Protein AF-A0A8T4I4M0-F1 (afdb_monomer_lite)

Secondary structure (DSSP, 8-state):
--EEEEEESSHHHHHHHHTTHHHHS-HHHHHHTT-EE-SSEEEETTTTEEEEEEES-HHHHTT---SEEEE--GGGPPP-

Foldseek 3Di:
DAEEEEEEQDLVVCLVVLVCVVVVDDPVNCVVQVWDRDSAWIATNVRPHIYGYDYPDCVVCPPDDHPYYDYPPCVPHDDD

Sequence (80 aa):
AAWVQIAAVSQDQTRNTMTLFPSILSKRAIEEYRIDLGKEIISADKGRARIEAVTSSPRALEGGRPTAVNLGETHHWLES

Structure (mmCIF, N/CA/C/O backbone):
data_AF-A0A8T4I4M0-F1
#
_entry.id   AF-A0A8T4I4M0-F1
#
loop_
_atom_site.group_PDB
_atom_site.id
_atom_site.type_symbol
_atom_site.label_atom_id
_atom_site.label_alt_id
_atom_site.label_comp_id
_atom_site.label_asym_id
_atom_site.label_entity_id
_atom_site.label_seq_id
_atom_site.pdbx_PDB_ins_code
_atom_site.Cartn_x
_atom_site.Cartn_y
_atom_site.Cartn_z
_atom_site.occupancy
_atom_site.B_iso_or_equiv
_atom_site.auth_seq_id
_atom_site.auth_comp_id
_atom_site.auth_asym_id
_atom_site.auth_atom_id
_atom_site.pdbx_PDB_model_num
ATOM 1 N N . ALA A 1 1 ? -7.176 -13.096 3.645 1.00 83.62 1 ALA A N 1
ATOM 2 C CA . ALA A 1 1 ? -7.405 -11.796 4.304 1.00 83.62 1 ALA A CA 1
ATOM 3 C C . ALA A 1 1 ? -7.184 -10.688 3.275 1.00 83.62 1 ALA A C 1
ATOM 5 O O . ALA A 1 1 ? -6.546 -10.970 2.266 1.00 83.62 1 ALA A O 1
ATOM 6 N N . ALA A 1 2 ? -7.782 -9.506 3.449 1.00 94.44 2 ALA A N 1
ATOM 7 C CA . ALA A 1 2 ? -7.823 -8.490 2.393 1.00 94.44 2 ALA A CA 1
ATOM 8 C C . ALA A 1 2 ? -6.427 -7.917 2.096 1.00 94.44 2 ALA A C 1
ATOM 10 O O . ALA A 1 2 ? -5.785 -7.358 2.980 1.00 94.44 2 ALA A O 1
ATOM 11 N N . TRP A 1 3 ? -5.969 -8.036 0.853 1.00 96.81 3 TRP A N 1
ATOM 12 C CA . TRP A 1 3 ? -4.727 -7.427 0.378 1.00 96.81 3 TRP A CA 1
ATOM 13 C C . TRP A 1 3 ? -5.016 -6.672 -0.912 1.00 96.81 3 TRP A C 1
ATOM 15 O O . TRP A 1 3 ? -5.309 -7.278 -1.942 1.00 96.81 3 TRP A O 1
ATOM 25 N N . VAL A 1 4 ? -4.968 -5.346 -0.834 1.00 97.31 4 VAL A N 1
ATOM 26 C CA . VAL A 1 4 ? -5.190 -4.451 -1.969 1.00 97.31 4 VAL A CA 1
ATOM 27 C C . VAL A 1 4 ? -3.862 -3.843 -2.390 1.00 97.31 4 VAL A C 1
ATOM 29 O O . VAL A 1 4 ? -3.106 -3.370 -1.543 1.00 97.31 4 VAL A O 1
ATOM 32 N N . GLN A 1 5 ? -3.591 -3.831 -3.689 1.00 97.00 5 GLN A N 1
ATOM 33 C CA . GLN A 1 5 ? -2.438 -3.136 -4.255 1.00 97.00 5 GLN A CA 1
ATOM 34 C C . GLN A 1 5 ? -2.883 -1.920 -5.063 1.00 97.00 5 GLN A C 1
ATOM 36 O O . GLN A 1 5 ? -3.835 -2.001 -5.840 1.00 97.00 5 GLN A O 1
ATOM 41 N N . ILE A 1 6 ? -2.183 -0.804 -4.880 1.00 97.25 6 ILE A N 1
ATOM 42 C CA . ILE A 1 6 ? -2.306 0.407 -5.690 1.00 97.25 6 ILE A CA 1
ATOM 43 C C . ILE A 1 6 ? -1.063 0.475 -6.571 1.00 97.25 6 ILE A C 1
ATOM 45 O O . ILE A 1 6 ? 0.020 0.795 -6.082 1.00 97.25 6 ILE A O 1
ATOM 49 N N . ALA A 1 7 ? -1.214 0.125 -7.846 1.00 96.31 7 ALA A N 1
ATOM 50 C CA . ALA A 1 7 ? -0.117 0.051 -8.801 1.00 96.31 7 ALA A CA 1
ATOM 51 C C . ALA A 1 7 ? -0.083 1.292 -9.697 1.00 96.31 7 ALA A C 1
ATOM 53 O O . ALA A 1 7 ? -1.110 1.703 -10.236 1.00 96.31 7 ALA A O 1
ATOM 54 N N . ALA A 1 8 ? 1.104 1.860 -9.893 1.00 95.69 8 ALA A N 1
ATOM 55 C CA . ALA A 1 8 ? 1.348 2.949 -10.841 1.00 95.69 8 ALA A CA 1
ATOM 56 C C . ALA A 1 8 ? 2.736 2.805 -11.490 1.00 95.69 8 ALA A C 1
ATOM 58 O O . ALA A 1 8 ? 3.480 1.875 -11.175 1.00 95.69 8 ALA A O 1
ATOM 59 N N . VAL A 1 9 ? 3.116 3.710 -12.398 1.00 93.75 9 VAL A N 1
ATOM 60 C CA . VAL A 1 9 ? 4.444 3.674 -13.046 1.00 93.75 9 VAL A CA 1
ATOM 61 C C . VAL A 1 9 ? 5.558 3.892 -12.020 1.00 93.75 9 VAL A C 1
ATOM 63 O O . VAL A 1 9 ? 6.586 3.218 -12.062 1.00 93.75 9 VAL A O 1
ATOM 66 N N . SER A 1 10 ? 5.339 4.788 -11.056 1.00 91.69 10 SER A N 1
ATOM 67 C CA . SER A 1 10 ? 6.275 5.059 -9.963 1.00 91.69 10 SER A CA 1
ATOM 68 C C . SER A 1 10 ? 5.591 5.016 -8.599 1.00 91.69 10 SER A C 1
ATOM 70 O O . SER A 1 10 ? 4.384 5.232 -8.470 1.00 91.69 10 SER A O 1
ATOM 72 N N . GLN A 1 11 ? 6.380 4.781 -7.549 1.00 89.19 11 GLN A N 1
ATOM 73 C CA . GLN A 1 11 ? 5.875 4.794 -6.177 1.00 89.19 11 GLN A CA 1
ATOM 74 C C . GLN A 1 11 ? 5.337 6.183 -5.794 1.00 89.19 11 GLN A C 1
ATOM 76 O O . GLN A 1 11 ? 4.314 6.287 -5.122 1.00 89.19 11 GLN A O 1
ATOM 81 N N . ASP A 1 12 ? 5.941 7.265 -6.289 1.00 91.12 12 ASP A N 1
ATOM 82 C CA . ASP A 1 12 ? 5.444 8.616 -6.016 1.00 91.12 12 ASP A CA 1
ATOM 83 C C . ASP A 1 12 ? 4.065 8.885 -6.630 1.00 91.12 12 ASP A C 1
ATOM 85 O O . ASP A 1 12 ? 3.259 9.570 -6.004 1.00 91.12 12 ASP A O 1
ATOM 89 N N . GLN A 1 13 ? 3.728 8.297 -7.783 1.00 92.00 13 GLN A 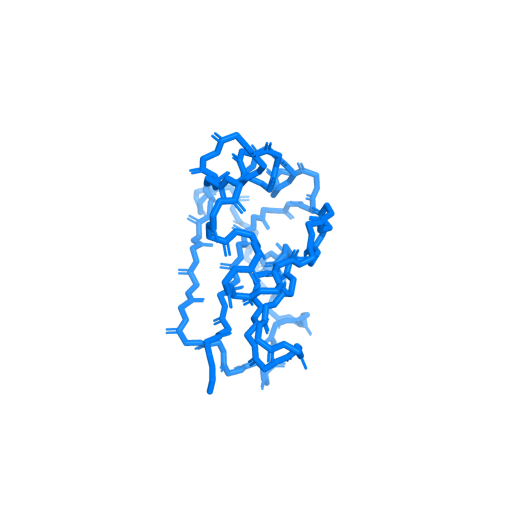N 1
ATOM 90 C CA . GLN A 1 13 ? 2.366 8.401 -8.321 1.00 92.00 13 GLN A CA 1
ATOM 91 C C . GLN A 1 13 ? 1.333 7.749 -7.392 1.00 92.00 13 GLN A C 1
ATOM 93 O O . GLN A 1 13 ? 0.254 8.303 -7.173 1.00 92.00 13 GLN A O 1
ATOM 98 N N . THR A 1 14 ? 1.670 6.610 -6.778 1.00 93.31 14 THR A N 1
ATOM 99 C CA . THR A 1 14 ? 0.763 5.951 -5.823 1.00 93.31 14 THR A CA 1
ATOM 100 C C . THR A 1 14 ? 0.513 6.808 -4.580 1.00 93.31 14 THR A C 1
ATOM 102 O O . THR A 1 14 ? -0.579 6.752 -4.012 1.00 93.31 14 THR A O 1
ATOM 105 N N . ARG A 1 15 ? 1.465 7.680 -4.198 1.00 91.81 15 ARG A N 1
ATOM 106 C CA . ARG A 1 15 ? 1.345 8.590 -3.048 1.00 91.81 15 ARG A CA 1
ATOM 107 C C . ARG A 1 15 ? 0.098 9.463 -3.144 1.00 91.81 15 ARG A C 1
ATOM 109 O O . ARG A 1 15 ? -0.559 9.649 -2.128 1.00 91.81 15 ARG A O 1
ATOM 116 N N . ASN A 1 16 ? -0.255 9.937 -4.340 1.00 90.19 16 ASN A N 1
ATOM 117 C CA . ASN A 1 16 ? -1.450 10.759 -4.559 1.00 90.19 16 ASN A CA 1
ATOM 118 C C . ASN A 1 16 ? -2.738 10.033 -4.164 1.00 90.19 16 ASN A C 1
ATOM 120 O O . ASN A 1 16 ? -3.666 10.663 -3.676 1.00 90.19 16 ASN A O 1
ATOM 124 N N . THR A 1 17 ? -2.787 8.714 -4.357 1.00 93.25 17 THR A N 1
ATOM 125 C CA . THR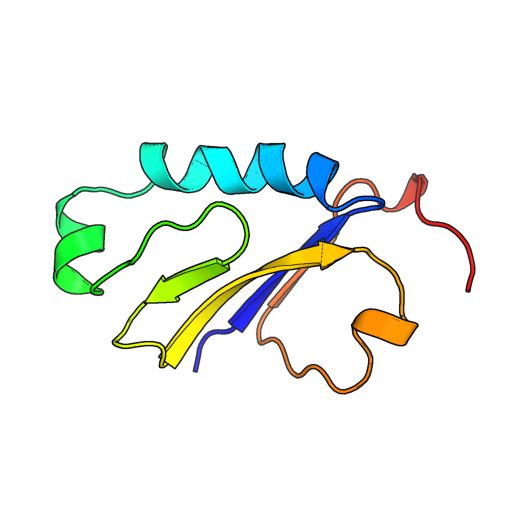 A 1 17 ? -3.917 7.892 -3.909 1.00 93.25 17 THR A CA 1
ATOM 126 C C . THR A 1 17 ? -3.798 7.587 -2.418 1.00 93.25 17 THR A C 1
ATOM 128 O O . THR A 1 17 ? -4.771 7.708 -1.676 1.00 93.25 17 THR A O 1
ATOM 131 N N . MET A 1 18 ? -2.597 7.237 -1.950 1.00 95.88 18 MET A N 1
ATOM 132 C CA . MET A 1 18 ? -2.369 6.855 -0.554 1.00 95.88 18 MET A CA 1
ATOM 133 C C . MET A 1 18 ? -2.666 7.994 0.435 1.00 95.88 18 MET A C 1
ATOM 135 O O . MET A 1 18 ? -3.193 7.750 1.520 1.00 95.88 18 MET A O 1
ATOM 139 N N . THR A 1 19 ? -2.398 9.249 0.062 1.00 94.56 19 THR A N 1
ATOM 140 C CA . THR A 1 19 ? -2.680 10.433 0.893 1.00 94.56 19 THR A CA 1
ATOM 141 C C . THR A 1 19 ? -4.168 10.734 1.058 1.00 94.56 19 THR A C 1
ATOM 143 O O . THR A 1 19 ? -4.519 11.517 1.941 1.00 94.56 19 THR A O 1
ATOM 146 N N . LEU A 1 20 ? -5.048 10.111 0.268 1.00 94.38 20 LEU A N 1
ATOM 147 C CA . LEU A 1 20 ? -6.498 10.285 0.386 1.00 94.38 20 LEU A CA 1
ATOM 148 C C . LEU A 1 20 ? -7.104 9.417 1.494 1.00 94.38 20 LEU A C 1
ATOM 150 O O . LEU A 1 20 ? -8.113 9.794 2.083 1.00 94.38 20 LEU A O 1
ATOM 154 N N . PHE A 1 21 ? -6.505 8.270 1.829 1.00 95.44 21 PHE A N 1
ATOM 155 C CA . PHE A 1 21 ? -7.085 7.367 2.832 1.00 95.44 21 PHE A CA 1
ATOM 156 C C . PHE A 1 21 ? -7.322 8.020 4.204 1.00 95.44 21 PHE A C 1
ATOM 158 O O . PHE A 1 21 ? -8.407 7.818 4.753 1.00 95.44 21 PHE A O 1
ATOM 165 N N . PRO A 1 22 ? -6.402 8.836 4.760 1.00 94.06 22 PRO A N 1
ATOM 166 C CA . PRO A 1 22 ? -6.635 9.502 6.040 1.00 94.06 22 PRO A CA 1
ATOM 167 C C . PRO A 1 22 ? -7.869 10.413 6.069 1.00 94.06 22 PRO A C 1
ATOM 169 O O . PRO A 1 22 ? -8.474 10.559 7.127 1.00 94.06 22 PRO A O 1
ATOM 172 N N . SER A 1 23 ? -8.247 11.034 4.944 1.00 94.81 23 SER A N 1
ATOM 173 C CA . SER A 1 23 ? -9.412 11.930 4.890 1.00 94.81 23 SER A CA 1
ATOM 174 C C . SER A 1 23 ? -10.727 11.189 4.640 1.00 94.81 23 SER A C 1
ATOM 176 O O . SER A 1 23 ? -11.782 11.664 5.053 1.00 94.81 23 SER A O 1
ATOM 178 N N . ILE A 1 24 ? -10.673 10.020 3.996 1.00 95.62 24 ILE A N 1
ATOM 179 C CA . ILE A 1 24 ? -11.853 9.205 3.673 1.00 95.62 24 ILE A CA 1
ATOM 180 C C . ILE A 1 24 ? -12.237 8.288 4.848 1.00 95.62 24 ILE A C 1
ATOM 182 O O . ILE A 1 24 ? -13.410 7.956 5.033 1.00 95.62 24 ILE A O 1
ATOM 186 N N . LEU A 1 25 ? -11.268 7.873 5.668 1.00 96.12 25 LEU A N 1
ATOM 187 C CA . LEU A 1 25 ? -11.501 6.967 6.790 1.00 96.12 25 LEU A CA 1
ATOM 188 C C . LEU A 1 25 ? -12.000 7.717 8.030 1.00 96.12 25 LEU A C 1
ATOM 190 O O . LEU A 1 25 ? -11.325 8.571 8.598 1.00 96.12 25 LEU A O 1
ATOM 194 N N . SER A 1 26 ? -13.191 7.345 8.503 1.00 97.44 26 SER A N 1
ATOM 195 C CA . SER A 1 26 ? -13.719 7.878 9.762 1.00 97.44 26 SER A CA 1
ATOM 196 C C . SER A 1 26 ? -12.872 7.435 10.964 1.00 97.44 26 SER A C 1
ATOM 198 O O . SER A 1 26 ? -12.367 6.312 10.994 1.00 97.44 26 SER A O 1
ATOM 200 N N . LYS A 1 27 ? -12.812 8.267 12.015 1.00 97.12 27 LYS A N 1
ATOM 201 C CA . LYS A 1 27 ? -12.156 7.909 13.289 1.00 97.12 27 LYS A CA 1
ATOM 202 C C . LYS A 1 27 ? -12.673 6.583 13.862 1.00 97.12 27 LYS A C 1
ATOM 204 O O . LYS A 1 27 ? -11.882 5.771 14.322 1.00 97.12 27 LYS A O 1
ATOM 209 N N . ARG A 1 28 ? -13.989 6.344 13.758 1.00 98.06 28 ARG A N 1
ATOM 210 C CA . ARG A 1 28 ? -14.625 5.091 14.191 1.00 98.06 28 ARG A CA 1
ATOM 211 C C . ARG A 1 28 ? -14.061 3.881 13.447 1.00 98.06 28 ARG A C 1
ATOM 213 O O . ARG A 1 28 ? -13.738 2.888 14.080 1.00 98.06 28 ARG A O 1
ATOM 220 N N . ALA A 1 29 ? -13.911 3.973 12.125 1.00 97.12 29 ALA A N 1
ATOM 221 C CA . ALA A 1 29 ? -13.351 2.885 11.324 1.00 97.12 29 ALA A CA 1
ATOM 222 C C . ALA A 1 29 ? -11.878 2.617 11.673 1.00 97.12 29 ALA A C 1
ATOM 224 O O . ALA A 1 29 ? -11.473 1.461 11.770 1.00 97.12 29 ALA A O 1
ATOM 225 N N . ILE A 1 30 ? -11.089 3.672 11.895 1.00 97.75 30 ILE A N 1
ATOM 226 C CA . ILE A 1 30 ? -9.684 3.537 12.298 1.00 97.75 30 ILE A CA 1
ATOM 227 C C . ILE A 1 30 ? -9.573 2.745 13.606 1.00 97.75 30 ILE A C 1
ATOM 229 O O . ILE A 1 30 ? -8.765 1.824 13.694 1.00 97.75 30 ILE A O 1
ATOM 233 N N . GLU A 1 31 ? -10.412 3.053 14.594 1.00 97.75 31 GLU A N 1
ATOM 234 C CA . GLU A 1 31 ? -10.419 2.359 15.883 1.00 97.75 31 GLU A CA 1
ATOM 235 C C . GLU A 1 31 ? -10.951 0.920 15.776 1.00 97.75 31 GLU A C 1
ATOM 237 O O . GLU A 1 31 ? -10.287 -0.022 16.213 1.00 97.75 31 GLU A O 1
ATOM 242 N N . GLU A 1 32 ? -12.112 0.735 15.143 1.00 97.75 32 GLU A N 1
ATOM 243 C CA . GLU A 1 32 ? -12.792 -0.560 15.010 1.00 97.75 32 GLU A CA 1
ATOM 244 C C . GLU A 1 32 ? -11.922 -1.595 14.286 1.00 97.75 32 GLU A C 1
ATOM 246 O O . GLU A 1 32 ? -11.737 -2.719 14.765 1.00 97.75 32 GLU A O 1
ATOM 251 N N . TYR A 1 33 ? -11.326 -1.196 13.160 1.00 96.81 33 TYR A N 1
ATOM 252 C CA . TYR A 1 33 ? -10.490 -2.071 12.340 1.00 96.81 33 TYR A CA 1
ATOM 253 C C . TYR A 1 33 ? -9.004 -1.998 12.698 1.00 96.81 33 TYR A C 1
ATOM 255 O O . TYR A 1 33 ? -8.206 -2.712 12.089 1.00 96.81 33 TYR A O 1
ATOM 263 N N . ARG A 1 34 ? -8.625 -1.194 13.703 1.00 97.44 34 ARG A N 1
ATOM 264 C CA . ARG A 1 34 ? -7.234 -0.994 14.147 1.00 97.44 34 ARG A CA 1
ATOM 265 C C . ARG A 1 34 ? -6.323 -0.626 12.976 1.00 97.44 34 ARG A C 1
ATOM 267 O O . ARG A 1 34 ? -5.329 -1.306 12.719 1.00 97.44 34 ARG A O 1
ATOM 274 N N . ILE A 1 35 ? -6.738 0.388 12.225 1.00 97.88 35 ILE A N 1
ATOM 275 C CA . ILE A 1 35 ? -6.050 0.829 11.015 1.00 97.88 35 ILE A CA 1
ATOM 276 C C . ILE A 1 35 ? -4.804 1.617 11.411 1.00 97.88 35 ILE A C 1
ATOM 278 O O . ILE A 1 35 ? -4.897 2.602 12.140 1.00 97.88 35 ILE A O 1
ATOM 282 N N . ASP A 1 36 ? -3.659 1.207 10.881 1.00 97.38 36 ASP A N 1
ATOM 283 C CA . ASP A 1 36 ? -2.416 1.966 10.930 1.00 97.38 36 ASP A CA 1
ATOM 284 C C . ASP A 1 36 ? -2.175 2.632 9.572 1.00 97.38 36 ASP A C 1
ATOM 286 O O . ASP A 1 36 ? -2.031 1.959 8.545 1.00 97.38 36 ASP A O 1
ATOM 290 N N . LEU A 1 37 ? -2.198 3.966 9.562 1.00 96.00 37 LEU A N 1
ATOM 291 C CA . LEU A 1 37 ? -2.105 4.784 8.358 1.00 96.00 37 LEU A CA 1
ATOM 292 C C . LEU A 1 37 ? -0.639 5.049 8.004 1.00 96.00 37 LEU A C 1
ATOM 294 O O . LEU A 1 37 ? -0.039 6.016 8.476 1.00 96.00 37 LEU A O 1
ATOM 298 N N . GLY A 1 38 ? -0.078 4.233 7.116 1.00 94.50 38 GLY A N 1
ATOM 299 C CA . GLY A 1 38 ? 1.215 4.500 6.491 1.00 94.50 38 GLY A CA 1
ATOM 300 C C . GLY A 1 38 ? 1.089 5.102 5.091 1.00 94.50 38 GLY A C 1
ATOM 301 O O . GLY A 1 38 ? 0.060 5.011 4.422 1.00 94.50 38 GLY A O 1
ATOM 302 N N . LYS A 1 39 ? 2.175 5.733 4.632 1.00 89.62 39 LYS A N 1
ATOM 303 C CA . LYS A 1 39 ? 2.252 6.351 3.295 1.00 89.62 39 LYS A CA 1
ATOM 304 C C . LYS A 1 39 ? 2.391 5.326 2.168 1.00 89.62 39 LYS A C 1
ATOM 306 O O . LYS A 1 39 ? 1.958 5.601 1.056 1.00 89.62 39 LYS A O 1
ATOM 311 N N . GLU A 1 40 ? 3.006 4.183 2.457 1.00 94.62 40 GLU A N 1
ATOM 312 C CA . GLU A 1 40 ? 3.251 3.105 1.488 1.00 94.62 40 GLU A CA 1
ATOM 313 C C . GLU A 1 40 ? 2.452 1.848 1.822 1.00 94.62 40 GLU A C 1
ATOM 315 O O . GLU A 1 40 ? 1.989 1.152 0.925 1.00 94.62 40 GLU A O 1
ATOM 320 N N . ILE A 1 41 ? 2.239 1.581 3.110 1.00 96.62 41 ILE A N 1
ATOM 321 C CA . ILE A 1 41 ? 1.440 0.457 3.584 1.00 96.62 41 ILE A CA 1
ATOM 322 C C . ILE A 1 41 ? 0.455 0.979 4.617 1.00 96.62 41 ILE A C 1
ATOM 324 O O . ILE A 1 41 ? 0.853 1.585 5.607 1.00 96.62 41 ILE A O 1
ATOM 328 N N . ILE A 1 42 ? -0.824 0.704 4.403 1.00 97.69 42 ILE A N 1
ATOM 329 C CA . ILE A 1 42 ? -1.871 0.870 5.408 1.00 97.69 42 ILE A CA 1
ATOM 330 C C . ILE A 1 4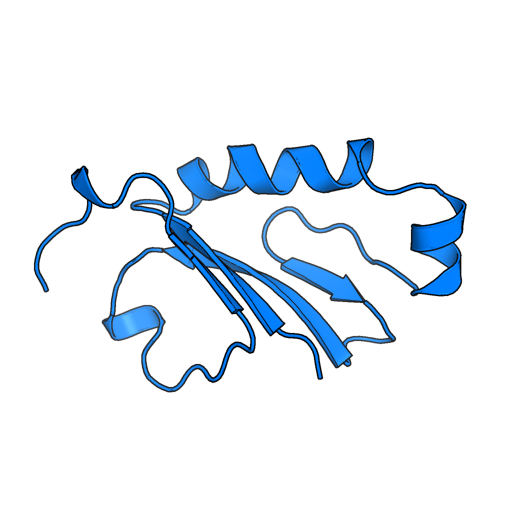2 ? -2.228 -0.527 5.884 1.00 97.69 42 ILE A C 1
ATOM 332 O O . ILE A 1 42 ? -2.635 -1.362 5.076 1.00 97.69 42 ILE A O 1
ATOM 336 N N . SER A 1 43 ? -2.064 -0.800 7.175 1.00 97.69 43 SER A N 1
ATOM 337 C CA . SER A 1 43 ? -2.388 -2.106 7.751 1.00 97.69 43 SER A CA 1
ATOM 338 C C . SER A 1 43 ? -3.667 -2.034 8.579 1.00 97.69 43 SER A C 1
ATOM 340 O O . SER A 1 43 ? -4.014 -0.985 9.113 1.00 97.69 43 SER A O 1
ATOM 342 N N . ALA A 1 44 ? -4.404 -3.137 8.657 1.00 97.56 44 ALA A N 1
ATOM 343 C CA . ALA A 1 44 ? -5.626 -3.242 9.443 1.00 97.56 44 ALA A CA 1
ATOM 344 C C . ALA A 1 44 ? -5.792 -4.663 9.993 1.00 97.56 44 ALA A C 1
ATOM 346 O O . ALA A 1 44 ? -5.093 -5.597 9.590 1.00 97.56 44 ALA A O 1
ATOM 347 N N . ASP A 1 45 ? -6.712 -4.824 10.942 1.00 96.56 45 ASP A N 1
ATOM 348 C CA . ASP A 1 45 ? -7.000 -6.085 11.630 1.00 96.56 45 ASP A CA 1
ATOM 349 C C . ASP A 1 45 ? -5.724 -6.786 12.132 1.00 96.56 45 ASP A C 1
ATOM 351 O O . ASP A 1 45 ? -5.460 -7.956 11.851 1.00 96.56 45 ASP A O 1
ATOM 355 N N . LYS A 1 46 ? -4.880 -6.031 12.851 1.00 94.38 46 LYS A N 1
ATOM 356 C CA . LYS A 1 46 ? -3.608 -6.524 13.415 1.00 94.38 46 LYS A CA 1
ATOM 357 C C . LYS A 1 46 ? -2.670 -7.113 12.345 1.00 94.38 46 LYS A C 1
ATOM 359 O O . LYS A 1 46 ? -2.049 -8.151 12.562 1.00 94.38 46 LYS A O 1
ATOM 364 N N . GLY A 1 47 ? -2.606 -6.468 11.179 1.00 93.31 47 GLY A N 1
ATOM 365 C CA . GLY A 1 47 ? -1.737 -6.854 10.064 1.00 93.31 47 GLY A CA 1
ATOM 366 C C . GLY A 1 47 ? -2.296 -7.958 9.165 1.00 93.31 47 GLY A C 1
ATOM 367 O O . GLY A 1 47 ? -1.622 -8.380 8.229 1.00 93.31 47 GLY A O 1
ATOM 368 N N . ARG A 1 48 ? -3.523 -8.432 9.410 1.00 96.06 48 ARG A N 1
ATOM 369 C CA . ARG A 1 48 ? -4.178 -9.415 8.534 1.00 96.06 48 ARG A CA 1
ATOM 370 C C . ARG A 1 48 ? -4.637 -8.793 7.225 1.00 96.06 48 ARG A C 1
ATOM 372 O O . ARG A 1 48 ? -4.683 -9.492 6.217 1.00 96.06 48 ARG A O 1
ATOM 379 N N . ALA A 1 49 ? -4.990 -7.512 7.242 1.00 97.31 49 ALA A N 1
ATOM 380 C CA . ALA A 1 49 ? -5.385 -6.777 6.055 1.00 97.31 49 ALA A CA 1
ATOM 381 C C . ALA A 1 49 ? -4.378 -5.674 5.733 1.00 97.31 49 ALA A C 1
ATOM 383 O O . ALA A 1 49 ? -3.797 -5.073 6.640 1.00 97.31 49 ALA A O 1
ATOM 384 N N . ARG A 1 50 ? -4.178 -5.404 4.440 1.00 97.25 50 ARG A N 1
ATOM 385 C CA . ARG A 1 50 ? -3.308 -4.315 3.994 1.00 97.25 50 ARG A CA 1
ATOM 386 C C . ARG A 1 50 ? -3.729 -3.694 2.669 1.00 97.25 50 ARG A C 1
ATOM 388 O O . ARG A 1 50 ? -4.228 -4.385 1.780 1.00 97.25 50 ARG A O 1
ATOM 395 N N . ILE A 1 51 ? -3.451 -2.404 2.546 1.00 97.62 51 ILE A N 1
ATOM 396 C CA . ILE A 1 51 ? -3.363 -1.672 1.284 1.00 97.62 51 ILE A CA 1
ATOM 397 C C . ILE A 1 51 ? -1.896 -1.305 1.090 1.00 97.62 51 ILE A C 1
ATOM 399 O O . ILE A 1 51 ? -1.264 -0.815 2.024 1.00 97.62 51 ILE A O 1
ATOM 403 N N . GLU A 1 52 ? -1.354 -1.561 -0.091 1.00 96.69 52 GLU A N 1
ATOM 404 C CA . GLU A 1 52 ? 0.067 -1.390 -0.384 1.00 96.69 52 GLU A CA 1
ATOM 405 C C . GLU A 1 52 ? 0.269 -0.636 -1.699 1.00 96.69 52 GLU A C 1
ATOM 407 O O . GLU A 1 52 ? -0.318 -0.976 -2.728 1.00 96.69 52 GLU A O 1
ATOM 412 N N . ALA A 1 53 ? 1.111 0.389 -1.650 1.00 97.00 53 ALA A N 1
ATOM 413 C CA . ALA A 1 53 ? 1.621 1.111 -2.802 1.00 97.00 53 ALA A CA 1
ATOM 414 C C . ALA A 1 53 ? 2.718 0.299 -3.497 1.00 97.00 53 ALA A C 1
ATOM 416 O O . ALA A 1 53 ? 3.708 -0.073 -2.869 1.00 97.00 53 ALA A O 1
ATOM 417 N N . VAL A 1 54 ? 2.572 0.071 -4.800 1.00 96.00 54 VAL A N 1
ATOM 418 C CA . VAL A 1 54 ? 3.534 -0.695 -5.601 1.00 96.00 54 VAL A CA 1
ATOM 419 C C . VAL A 1 54 ? 3.792 -0.040 -6.953 1.00 96.00 54 VAL A C 1
ATOM 421 O O . VAL A 1 54 ? 2.974 0.724 -7.468 1.00 96.00 54 VAL A O 1
ATOM 424 N N . THR A 1 55 ? 4.932 -0.356 -7.561 1.00 94.56 55 THR A N 1
ATOM 425 C CA . THR A 1 55 ? 5.172 -0.029 -8.970 1.00 94.56 55 THR A CA 1
ATOM 426 C C . THR A 1 55 ? 4.612 -1.129 -9.866 1.00 94.56 55 THR A C 1
ATOM 428 O O . THR A 1 55 ? 4.482 -2.278 -9.454 1.00 94.56 55 THR A O 1
ATOM 431 N N . SER A 1 56 ? 4.305 -0.789 -11.113 1.00 92.94 56 SER A N 1
ATOM 432 C CA . SER A 1 56 ? 3.786 -1.698 -12.142 1.00 92.94 56 SER A CA 1
ATOM 433 C C . SER A 1 56 ? 4.793 -2.736 -12.648 1.00 92.94 56 SER A C 1
ATOM 435 O O . SER A 1 56 ? 4.456 -3.541 -13.511 1.00 92.94 56 SER A O 1
ATOM 437 N N . SER A 1 57 ? 6.019 -2.746 -12.114 1.00 91.69 57 SER A N 1
ATOM 438 C CA . SER A 1 57 ? 7.075 -3.679 -12.509 1.00 91.69 57 SER A CA 1
ATOM 439 C C . SER A 1 57 ? 6.650 -5.132 -12.257 1.00 91.69 57 SER A C 1
ATOM 441 O O . SER A 1 57 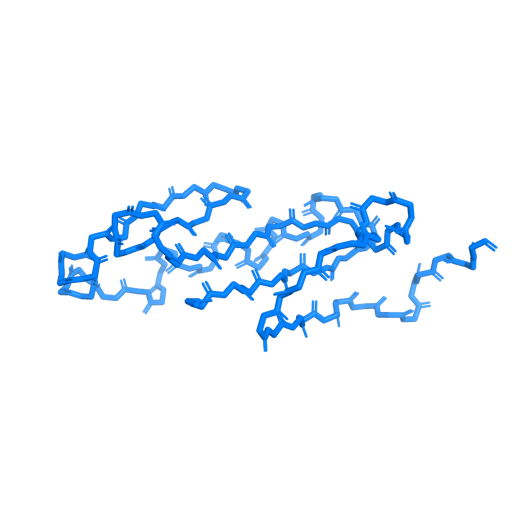? 6.500 -5.522 -11.09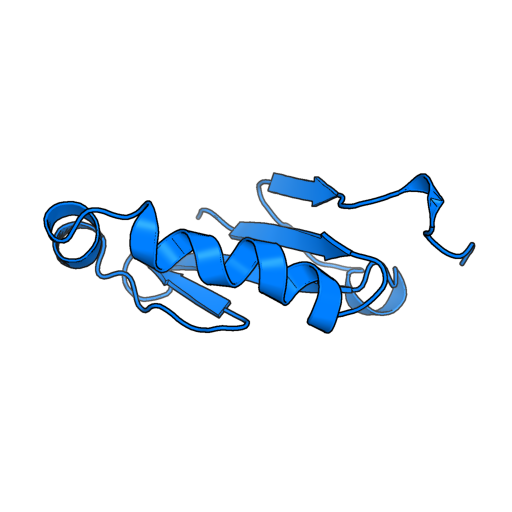3 1.00 91.69 57 SER A O 1
ATOM 443 N N . PRO A 1 58 ? 6.538 -5.981 -13.300 1.00 88.44 58 PRO A N 1
ATOM 444 C CA . PRO A 1 58 ? 6.165 -7.382 -13.114 1.00 88.44 58 PRO A CA 1
ATOM 445 C C . PRO A 1 58 ? 7.151 -8.125 -12.216 1.00 88.44 58 PRO A C 1
ATOM 447 O O . PRO A 1 58 ? 6.740 -8.908 -11.369 1.00 88.44 58 PRO A O 1
ATOM 450 N N . ARG A 1 59 ? 8.448 -7.800 -12.322 1.00 87.44 59 ARG A N 1
ATOM 451 C CA . ARG A 1 59 ? 9.512 -8.402 -11.502 1.00 87.44 59 ARG A CA 1
ATOM 452 C C . ARG A 1 59 ? 9.327 -8.148 -10.006 1.00 87.44 59 ARG A C 1
ATOM 454 O O . ARG A 1 59 ? 9.787 -8.944 -9.199 1.00 87.44 59 ARG A O 1
ATOM 461 N N . ALA A 1 60 ? 8.704 -7.028 -9.638 1.00 85.25 60 ALA A N 1
ATOM 462 C CA . ALA A 1 60 ? 8.439 -6.687 -8.243 1.00 85.25 60 ALA A CA 1
ATOM 463 C C . ALA A 1 60 ? 7.138 -7.317 -7.718 1.00 85.25 60 ALA A C 1
ATOM 465 O O . ALA A 1 60 ? 7.004 -7.523 -6.514 1.00 85.25 60 ALA A O 1
ATOM 466 N N . LEU A 1 61 ? 6.180 -7.601 -8.605 1.00 89.56 61 LEU A N 1
ATOM 467 C CA . LEU A 1 61 ? 4.833 -8.053 -8.244 1.00 89.56 61 LEU A CA 1
ATOM 468 C C . LEU A 1 61 ? 4.619 -9.559 -8.384 1.00 89.56 61 LEU A C 1
ATOM 470 O O . LEU A 1 61 ? 3.669 -10.098 -7.808 1.00 89.56 61 LEU A O 1
ATOM 474 N N . GLU A 1 62 ? 5.477 -10.238 -9.140 1.00 91.00 62 GLU A N 1
ATOM 475 C CA . GLU A 1 62 ? 5.380 -11.673 -9.361 1.00 91.00 62 GLU A CA 1
ATOM 476 C C . GLU A 1 62 ? 5.338 -12.450 -8.032 1.00 91.00 62 GLU A C 1
ATOM 478 O O . GLU A 1 62 ? 6.082 -12.185 -7.087 1.00 91.00 62 GLU A O 1
ATOM 483 N N . GLY A 1 63 ? 4.413 -13.409 -7.940 1.00 91.50 63 GLY A N 1
ATOM 484 C CA . GLY A 1 63 ? 4.190 -14.223 -6.740 1.00 91.50 63 GLY A CA 1
ATOM 485 C C . GLY A 1 63 ? 3.235 -13.609 -5.710 1.00 91.50 63 GLY A C 1
ATOM 486 O O . GLY A 1 63 ? 2.743 -14.329 -4.834 1.00 91.50 63 GLY A O 1
ATOM 487 N N . GLY A 1 64 ? 2.902 -12.320 -5.834 1.00 89.88 64 GLY A N 1
ATOM 488 C CA . GLY A 1 64 ? 1.849 -11.690 -5.048 1.00 89.88 64 GLY A CA 1
ATOM 489 C C . GLY A 1 64 ? 0.485 -12.342 -5.291 1.00 89.88 64 GLY A C 1
ATOM 490 O O . GLY A 1 64 ? 0.139 -12.722 -6.406 1.00 89.88 64 GLY A O 1
ATOM 491 N N . ARG A 1 65 ? -0.318 -12.467 -4.230 1.00 93.12 65 ARG A N 1
ATOM 492 C CA . ARG A 1 65 ? -1.709 -12.952 -4.299 1.00 93.12 65 ARG A CA 1
ATOM 493 C C . ARG A 1 65 ? -2.663 -11.916 -3.700 1.00 93.12 65 ARG A C 1
ATOM 495 O O . ARG A 1 65 ? -3.328 -12.212 -2.702 1.00 93.12 65 ARG A O 1
ATOM 502 N N . PRO A 1 66 ? -2.675 -10.680 -4.232 1.00 96.06 66 PRO A N 1
ATOM 503 C CA . PRO A 1 66 ? -3.595 -9.658 -3.767 1.00 96.06 66 PRO A CA 1
ATOM 504 C C . PRO A 1 66 ? -5.034 -10.091 -4.052 1.00 96.06 66 PRO A C 1
ATOM 506 O O . PRO A 1 66 ? -5.331 -10.744 -5.050 1.00 96.06 66 PRO A O 1
ATOM 509 N N . THR A 1 67 ? -5.948 -9.707 -3.170 1.00 97.31 67 THR A N 1
ATOM 510 C CA . THR A 1 67 ? -7.384 -9.916 -3.383 1.00 97.31 67 THR A CA 1
ATOM 511 C C . THR A 1 67 ? -7.968 -8.899 -4.362 1.00 97.31 67 THR A C 1
ATOM 513 O O . THR A 1 67 ? -9.020 -9.151 -4.937 1.00 97.31 67 THR A O 1
ATOM 516 N N . ALA A 1 68 ? -7.309 -7.747 -4.531 1.00 97.38 68 ALA A N 1
ATOM 517 C CA . ALA A 1 68 ? -7.661 -6.730 -5.516 1.00 97.38 68 ALA A CA 1
ATOM 518 C C . ALA A 1 68 ? -6.432 -5.902 -5.912 1.00 97.38 68 ALA A C 1
ATOM 520 O O . ALA A 1 68 ? -5.554 -5.648 -5.086 1.00 97.38 68 ALA A O 1
ATOM 521 N N . VAL A 1 69 ? -6.406 -5.433 -7.159 1.00 96.62 69 VAL A N 1
ATOM 522 C CA . VAL A 1 69 ? -5.372 -4.523 -7.664 1.00 96.62 69 VAL A CA 1
ATOM 523 C C . VAL A 1 69 ? -6.051 -3.355 -8.370 1.00 96.62 69 VAL A C 1
ATOM 525 O O . VAL A 1 69 ? -6.912 -3.561 -9.223 1.00 96.62 69 VAL A O 1
ATOM 528 N N . ASN A 1 70 ? -5.672 -2.134 -8.007 1.00 96.00 70 ASN A N 1
ATOM 529 C CA . ASN A 1 70 ? -6.033 -0.920 -8.725 1.00 96.00 70 ASN A CA 1
ATOM 530 C C . ASN A 1 70 ? -4.855 -0.507 -9.618 1.00 96.00 70 ASN A C 1
ATOM 532 O O . ASN A 1 70 ? -3.731 -0.393 -9.129 1.00 96.00 70 ASN A O 1
ATOM 536 N N . LEU A 1 71 ? -5.114 -0.318 -10.912 1.00 95.31 71 LEU A N 1
ATOM 537 C CA . LEU A 1 71 ? -4.099 -0.008 -11.918 1.00 95.31 71 LEU A CA 1
ATOM 538 C C . LEU A 1 71 ? -4.239 1.463 -12.341 1.00 95.31 71 LEU A C 1
ATOM 540 O O . LEU A 1 71 ? -5.159 1.817 -13.079 1.00 95.31 71 LEU A O 1
ATOM 544 N N . GLY A 1 72 ? -3.343 2.321 -11.862 1.00 93.88 72 GLY A N 1
ATOM 545 C CA . GLY A 1 72 ? -3.329 3.747 -12.179 1.00 93.88 72 GLY A CA 1
ATOM 546 C C . GLY A 1 72 ? -2.597 4.041 -13.487 1.00 93.88 72 GLY A C 1
ATOM 547 O O . GLY A 1 72 ? -1.486 3.557 -13.689 1.00 93.88 72 GLY A O 1
ATOM 548 N N . GLU A 1 73 ? -3.209 4.856 -14.353 1.00 93.12 73 GLU A N 1
ATOM 549 C CA . GLU A 1 73 ? -2.597 5.388 -15.586 1.00 93.12 73 GLU A CA 1
ATOM 550 C C . GLU A 1 73 ? -1.905 4.320 -16.456 1.00 93.12 73 GLU A C 1
ATOM 552 O O . GLU A 1 73 ? -0.776 4.495 -16.908 1.00 93.12 73 GLU A O 1
ATOM 557 N N . THR A 1 74 ? -2.582 3.197 -16.722 1.00 94.44 74 THR A N 1
ATOM 558 C CA . THR A 1 74 ? -2.006 2.049 -17.458 1.00 94.44 74 THR A CA 1
ATOM 559 C C . THR A 1 74 ? -1.460 2.389 -18.845 1.00 94.44 74 THR A C 1
ATOM 561 O O . THR A 1 74 ? -0.565 1.710 -19.335 1.00 94.44 74 THR A O 1
ATOM 564 N N . HIS A 1 75 ? -1.937 3.472 -19.461 1.00 93.62 75 HIS A N 1
ATOM 565 C CA . HIS A 1 75 ? -1.434 3.990 -20.735 1.00 93.62 75 HIS A CA 1
ATOM 566 C C . HIS A 1 75 ? 0.003 4.548 -20.668 1.00 93.62 75 HIS A C 1
ATOM 568 O O . HIS A 1 75 ? 0.600 4.800 -21.711 1.00 93.62 75 HIS A O 1
ATOM 574 N N . HIS A 1 76 ? 0.560 4.748 -19.470 1.00 92.62 76 HIS A N 1
ATOM 575 C CA . HIS A 1 76 ? 1.952 5.151 -19.254 1.00 92.62 76 HIS A CA 1
ATOM 576 C C . HIS A 1 76 ? 2.868 3.991 -18.835 1.00 92.62 76 HIS A C 1
ATOM 578 O O . HIS A 1 76 ? 4.053 4.208 -18.584 1.00 92.62 76 HIS A O 1
ATOM 584 N N . TRP A 1 77 ? 2.342 2.769 -18.717 1.00 93.06 77 TRP A N 1
ATOM 585 C CA . TRP A 1 77 ? 3.128 1.630 -18.252 1.00 93.06 77 TRP A CA 1
ATOM 586 C C . TRP A 1 77 ? 4.099 1.172 -19.338 1.00 93.06 77 TRP A C 1
ATOM 588 O O . TRP A 1 77 ? 3.774 1.169 -20.524 1.00 93.06 77 TRP A O 1
ATOM 598 N N . LEU A 1 78 ? 5.306 0.804 -18.917 1.00 88.69 78 LEU A N 1
ATOM 599 C CA . LEU A 1 78 ? 6.340 0.312 -19.818 1.00 88.69 78 LEU A CA 1
ATOM 600 C C . LEU A 1 78 ? 6.138 -1.181 -20.076 1.00 88.69 78 LEU A C 1
ATOM 602 O O . LEU A 1 78 ? 5.778 -1.934 -19.168 1.00 88.69 78 LEU A O 1
ATOM 606 N N . GLU A 1 79 ? 6.402 -1.604 -21.310 1.00 84.50 79 GLU A N 1
ATOM 607 C CA . GLU A 1 79 ? 6.484 -3.023 -21.643 1.00 84.50 79 GLU A CA 1
ATOM 608 C C . GLU A 1 79 ? 7.643 -3.692 -20.888 1.00 84.50 79 GLU A C 1
ATOM 610 O O . GLU A 1 79 ? 8.618 -3.046 -20.491 1.00 84.50 79 GLU A O 1
ATOM 615 N N . SER A 1 80 ? 7.475 -4.986 -20.622 1.00 70.81 80 SER A N 1
ATOM 616 C CA . SER A 1 80 ? 8.304 -5.786 -19.706 1.00 70.81 80 SER A CA 1
ATOM 617 C C . SER A 1 80 ? 9.457 -6.490 -20.402 1.00 70.81 80 SER A C 1
ATOM 619 O O . SER A 1 80 ? 9.226 -6.991 -21.522 1.00 70.81 80 SER A O 1
#

Radius of gyration: 13.19 Å; chains: 1; bounding box: 24×26×38 Å

pLDDT: mean 94.04, std 4.2, range [70.81, 98.06]

=== Feature glossary ===
The record interleaves many kinds of information about one protein. Here is each kind framed as the question it answers.

Q: What known structures does this most resemble?
A: Structural nearest neighbors (via Foldseek easy-search vs the PDB). Reported per hit: target PDB id, E-value, and alignment TM-score. A TM-score above ~0.5 is the conventional threshold for 'same fold'.

Q: Where is each backbone atom in 3D?
A: The mmCIF table is the protein's shape written out atom by atom. For each backbone N, Cα, C, 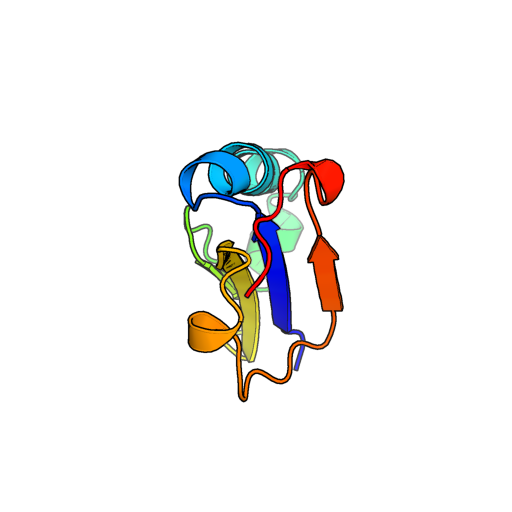and carbonyl O, it records an (x, y, z) coordinate triple in Å plus the residue type, chain letter, and residue number.

Q: What are the backbone torsion angles?
A: The φ/ψ torsion pair specifies the backbone conformation at each residue. φ rotates about the N–Cα bond, ψ about the Cα–C bond. Steric clashes forbid most of the (φ, ψ) plane — the allowed regions (α-helix basin, β-sheet basin, left-handed helix) are the Ramachandran-allowed regions.

Q: Which residues are buried vs exposed?
A: Solvent-accessible surface area (SASA) is the area in Å² traced out by the centre of a 1.4 Å probe sphere (a water molecule) rolled over the protein's van der Waals surface (Shrake–Rupley / Lee–Richards construction). Buried residues have near-zero SASA; fully exposed residues can exceed 200 Å². The total SASA scales roughly with the number of surface residues.

Q: How confident is the AlphaFold model at each residue?
A: pLDDT is the predicted lDDT-Cα score: AlphaFold's confidence that the local environment of each residue (all inter-atomic distances within 15 Å) is correctly placed. It is a per-residue number between 0 and 100, with higher meaning more reliable.

Q: What does the local fold look like, residue by residue?
A: 3Di is Foldseek's structural alphabet. Each residue is assigned one of twenty discrete states based on how its Cα sits relative to its spatial (not sequential) neighbors. Aligning 3Di strings finds structural homologs roughly as well as full 3D superposition, but orders of magnitude faster.

Q: How big and how compact is the whole molecule?
A: Radius of gyration (Rg) is the root-mean-square distance of Cα atoms from their centroid — a single number for overall size and compactness. A globular domain of N residues has Rg ≈ 2.2·N^0.38 Å; an extended or disordered chain has a much larger Rg. The Cα contact count is the number of residue pairs whose Cα atoms are within 8 Å and are more than four positions apart in sequence — a standard proxy for tertiary packing density. The bounding box is the smallest axis-aligned box enclosing all Cα atoms.

Q: Which residues are in helices, strands, or loops?
A: DSSP 8-state secondary structure assigns each residue one of H (α-helix), G (3₁₀-helix), I (π-helix), E (extended β-strand), B (isolated β-bridge), T (hydrogen-bonded turn), S (bend), or '-' (coil). The assignment is computed from backbone hydrogen-bond geometry via the Kabsch–Sander algorithm.

Q: How mobile is each atom in the crystal?
A: Crystallographic B-factors measure how much each atom's electron density is smeared out, in Å². They rise in mobile loops and surface residues and fall in the buried interior. In AlphaFold models this column is repurposed to hold pLDDT instead.

Q: What if only a Cα trace is available?
A: P-SEA three-state annotation labels each residue as helix, strand, or coil based purely on the geometry of the Cα trace. It serves as a fallback when the full backbone (and thus DSSP) is unavailable.

Q: What family and function is it annotated with?
A: Database cross-references. InterPro integrates a dozen domain/family signature databases into unified entries with residue-range hits. GO terms attach function/process/location labels with evidence codes. CATH codes position the fold in a four-level structural taxonomy. Organism is the NCBI-taxonomy species name.

Q: Are the domains correctly placed relative to each other?
A: Predicted Aligned Error (PAE) is an AlphaFold confidence matrix: entry (i, j) is the expected error in the position of residue j, in ångströms, when the prediction is superimposed on the true structure at residue i. Low PAE within a block of residues means that block is internally rigid and well-predicted; high PAE between two blocks means their relative placement is uncertain even if each block individually is confident.

Q: What do the diagnostic plots show?
A: Three diagnostic plots accompany the record. The Cα contact map visualizes the tertiary structure as a 2D adjacency matrix (8 Å cutoff, sequence-local contacts suppressed). The Ramachandran plot shows the distribution of backbone (φ, ψ) torsions, with points in the α and β basins reflecting secondary structure content. The PAE plot shows AlphaFold's inter-residue confidence as a color matrix.

Q: What is the amino-acid chain?
A: Primary structure: the covalent order of the twenty standard amino acids along the backbone. Two proteins with the same sequence will (almost always) fold to the same structure; two with 30% identity often share a fold but not the details.

Q: What do the rendered images show?
A: The six renders are orthographic views along the three Cartesian axes in both directions. Representation (cartoon, sticks, or surface) and color scheme (sequence-rainbow or by-chain) vary across proteins so the training set covers all the common visualization conventions.